Protein AF-A0A2M7N835-F1 (afdb_monomer)

Radius of gyration: 13.15 Å; Cα contacts (8 Å, |Δi|>4): 29; chains: 1; bounding box: 25×22×40 Å

pLDDT: mean 84.0, std 12.84, range [49.0, 95.88]

Foldseek 3Di:
DDPPDDCVVCVVVLVVCVVVQQWDDDPVDIDGDPVVVVVVVVVVVVVVVVVD

Sequence (52 aa):
ERTSLSLVSIQRELLVAEKRGLLHRDHQRIAPTPLGQRFLNDLLEVFLNEKR

Nearest PDB structures (foldseek):
  7oyk-assembly2_CCC  TM=8.141E-01  e=6.783E-01  Bacillus subtilis subsp. subtilis str. 168
  7oyk-assembly1_BBB  TM=8.074E-01  e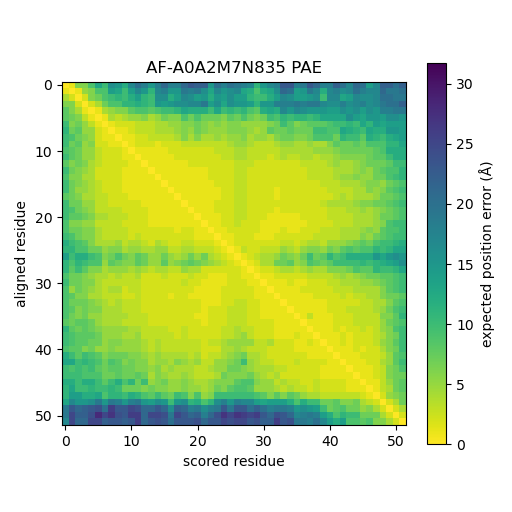=7.288E-01  Bacillus subtilis subsp. subtilis str. 168
  7oyk-assembly2_DDD  TM=8.355E-01  e=1.044E+00  Bacillus subtilis subsp. subtilis str. 168
  8r3g-assembly1_C  TM=7.169E-01  e=7.831E-01  Bacillus subtilis
  3hsr-assembly1_B  TM=7.938E-01  e=1.494E+00  Staphylococcus aureus subsp. aureus str. Newman

Structure (mmCIF, N/CA/C/O backbone):
data_AF-A0A2M7N835-F1
#
_entry.id   AF-A0A2M7N835-F1
#
loop_
_atom_site.group_PDB
_atom_site.id
_atom_site.type_symbol
_atom_site.label_atom_id
_atom_site.label_alt_id
_atom_site.label_comp_id
_atom_site.label_asym_id
_atom_site.label_entity_id
_atom_site.label_seq_id
_atom_site.pdbx_PDB_ins_code
_atom_site.Cartn_x
_atom_site.Cartn_y
_atom_site.Cartn_z
_atom_site.occupancy
_atom_site.B_iso_or_equiv
_atom_site.auth_seq_id
_atom_site.auth_comp_id
_atom_site.auth_asym_id
_atom_site.auth_atom_id
_atom_site.pdbx_PDB_model_num
ATOM 1 N N . GLU A 1 1 ? 11.258 7.945 4.705 1.00 49.00 1 GLU A N 1
ATOM 2 C CA . GLU A 1 1 ? 12.534 7.316 4.302 1.00 49.00 1 GLU A CA 1
ATOM 3 C C . GLU A 1 1 ? 12.459 6.884 2.843 1.00 49.00 1 GLU A C 1
ATOM 5 O O . GLU A 1 1 ? 11.380 6.519 2.392 1.00 49.00 1 GLU A O 1
ATOM 10 N N . ARG A 1 2 ? 13.562 6.954 2.090 1.00 53.28 2 ARG A N 1
ATOM 11 C CA . ARG A 1 2 ? 13.659 6.309 0.772 1.00 53.28 2 ARG A CA 1
ATOM 12 C C . ARG A 1 2 ? 14.277 4.942 1.017 1.00 53.28 2 ARG A C 1
ATOM 14 O O . ARG A 1 2 ? 15.412 4.883 1.478 1.00 53.28 2 ARG A O 1
ATOM 21 N N . THR A 1 3 ? 13.549 3.864 0.755 1.00 62.22 3 THR A N 1
ATOM 22 C CA . THR A 1 3 ? 14.147 2.530 0.798 1.00 62.22 3 THR A CA 1
ATOM 23 C C . THR A 1 3 ? 15.256 2.478 -0.254 1.00 62.22 3 THR A C 1
ATOM 25 O O . THR A 1 3 ? 15.027 2.754 -1.428 1.00 62.22 3 THR A O 1
ATOM 28 N N . SER A 1 4 ? 16.479 2.145 0.152 1.00 61.38 4 SER A N 1
ATOM 29 C CA . SER A 1 4 ? 17.621 1.902 -0.746 1.00 61.38 4 SER A CA 1
ATOM 30 C C . SER A 1 4 ? 17.519 0.550 -1.470 1.00 61.38 4 SER A C 1
ATOM 32 O O . SER A 1 4 ? 18.496 0.046 -2.018 1.00 61.38 4 SER A O 1
ATOM 34 N N . LEU A 1 5 ? 16.328 -0.054 -1.459 1.00 69.19 5 LEU A N 1
ATOM 35 C CA . LEU A 1 5 ? 16.050 -1.335 -2.079 1.00 69.19 5 LEU A CA 1
ATOM 36 C C . LEU A 1 5 ? 15.959 -1.160 -3.593 1.00 69.19 5 LEU A C 1
ATOM 38 O O . LEU A 1 5 ? 15.335 -0.225 -4.098 1.00 69.19 5 LEU A O 1
ATOM 42 N N . SER A 1 6 ? 16.560 -2.096 -4.322 1.00 78.25 6 SER A N 1
ATOM 43 C CA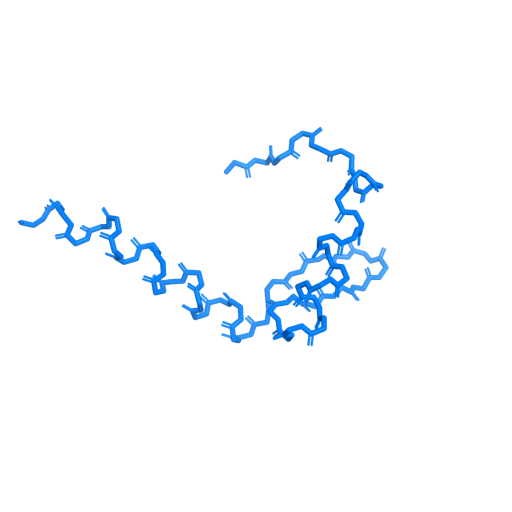 . SER A 1 6 ? 16.379 -2.174 -5.766 1.00 78.25 6 SER A CA 1
ATOM 44 C C . SER A 1 6 ? 14.902 -2.414 -6.083 1.00 78.25 6 SER A C 1
ATOM 46 O O . SER A 1 6 ? 14.267 -3.284 -5.490 1.00 78.25 6 SER A O 1
ATOM 48 N N . LEU A 1 7 ? 14.348 -1.700 -7.067 1.00 76.75 7 LEU A N 1
ATOM 49 C CA . LEU A 1 7 ? 12.973 -1.940 -7.529 1.00 76.75 7 LEU A CA 1
ATOM 50 C C . LEU A 1 7 ? 12.751 -3.397 -7.966 1.00 76.75 7 LEU A C 1
ATOM 52 O O . LEU A 1 7 ? 11.641 -3.912 -7.857 1.00 76.75 7 LEU A O 1
ATOM 56 N N . VAL A 1 8 ? 13.814 -4.066 -8.423 1.00 80.19 8 VAL A N 1
ATOM 57 C CA . VAL A 1 8 ? 13.791 -5.482 -8.808 1.00 80.19 8 VAL A CA 1
ATOM 58 C C . VAL A 1 8 ? 13.598 -6.381 -7.588 1.00 80.19 8 VAL A C 1
ATOM 60 O O . VAL A 1 8 ? 12.855 -7.357 -7.658 1.00 80.19 8 VAL A O 1
ATOM 63 N N . SER A 1 9 ? 14.221 -6.050 -6.452 1.00 84.75 9 SER A N 1
ATOM 64 C CA . SER A 1 9 ? 14.143 -6.890 -5.253 1.00 84.75 9 SER A CA 1
ATOM 65 C C . SER A 1 9 ? 12.777 -6.833 -4.576 1.00 84.75 9 SER A C 1
ATOM 67 O O . SER A 1 9 ? 12.436 -7.771 -3.871 1.00 84.75 9 SER A O 1
ATOM 69 N N . ILE A 1 10 ? 12.002 -5.767 -4.804 1.00 85.69 10 ILE A N 1
ATOM 70 C CA . ILE A 1 10 ? 10.661 -5.575 -4.224 1.00 85.69 10 ILE A CA 1
ATOM 71 C C . ILE A 1 10 ? 9.525 -5.813 -5.231 1.00 85.69 10 ILE A C 1
ATOM 73 O O . ILE A 1 10 ? 8.377 -5.418 -5.017 1.00 85.69 10 ILE A O 1
ATOM 77 N N . GLN A 1 11 ? 9.829 -6.397 -6.392 1.00 87.88 11 GLN A N 1
ATOM 78 C CA . GLN A 1 11 ? 8.866 -6.487 -7.486 1.00 87.88 11 GLN A CA 1
ATOM 79 C C . GLN A 1 11 ? 7.666 -7.380 -7.151 1.00 87.88 11 GLN A C 1
ATOM 81 O O . GLN A 1 11 ? 6.554 -7.108 -7.609 1.00 87.88 11 GLN A O 1
ATOM 86 N N . ARG A 1 12 ? 7.860 -8.423 -6.334 1.00 90.06 12 ARG A N 1
ATOM 87 C CA . ARG A 1 12 ? 6.765 -9.297 -5.886 1.00 90.06 12 ARG A CA 1
ATOM 88 C C . ARG A 1 12 ? 5.820 -8.550 -4.950 1.00 90.06 12 ARG A C 1
ATOM 90 O O . ARG A 1 12 ? 4.606 -8.647 -5.097 1.00 90.06 12 ARG A O 1
ATOM 97 N N . GLU A 1 13 ? 6.372 -7.774 -4.034 1.00 90.06 13 GLU A N 1
ATOM 98 C CA . GLU A 1 13 ? 5.670 -6.958 -3.053 1.00 90.06 13 GLU A CA 1
ATOM 99 C C . GLU A 1 13 ? 4.859 -5.866 -3.752 1.00 90.06 13 GLU A C 1
ATOM 101 O O . GLU A 1 13 ? 3.682 -5.682 -3.443 1.00 90.06 13 GLU A O 1
ATOM 106 N N . LEU A 1 14 ? 5.448 -5.214 -4.761 1.00 89.88 14 LEU A N 1
ATOM 107 C CA . LEU A 1 14 ? 4.755 -4.242 -5.608 1.00 89.88 14 LEU A CA 1
ATOM 108 C C . LEU A 1 14 ? 3.549 -4.867 -6.322 1.00 89.88 14 LEU A C 1
ATOM 110 O O . LEU A 1 14 ? 2.462 -4.298 -6.274 1.00 89.88 14 LEU A O 1
ATOM 114 N N . LEU A 1 15 ? 3.706 -6.057 -6.916 1.00 91.88 15 LEU A N 1
ATOM 115 C CA . LEU A 1 15 ? 2.601 -6.768 -7.573 1.00 91.88 15 LEU A CA 1
ATOM 116 C C . LEU A 1 15 ? 1.485 -7.148 -6.592 1.00 91.88 15 LEU A C 1
ATOM 118 O O . LEU A 1 15 ? 0.306 -7.075 -6.931 1.00 91.88 15 LEU A O 1
ATOM 122 N N . VAL A 1 16 ? 1.833 -7.571 -5.375 1.00 94.19 16 VAL A N 1
ATOM 123 C CA . VAL A 1 16 ? 0.841 -7.896 -4.340 1.00 94.19 16 VAL A CA 1
ATOM 124 C C . VAL A 1 16 ? 0.084 -6.644 -3.904 1.00 94.19 16 VAL A C 1
ATOM 126 O O . VAL A 1 16 ? -1.140 -6.683 -3.787 1.00 94.19 16 VAL A O 1
ATOM 129 N N . ALA A 1 17 ? 0.783 -5.534 -3.682 1.00 92.94 17 ALA A N 1
ATOM 130 C CA . ALA A 1 17 ? 0.173 -4.269 -3.288 1.00 92.94 17 ALA A CA 1
ATOM 131 C C . ALA A 1 17 ? -0.723 -3.679 -4.393 1.00 92.94 17 ALA A C 1
ATOM 133 O O . ALA A 1 17 ? -1.792 -3.145 -4.092 1.00 92.94 17 ALA A O 1
ATOM 134 N N . GLU A 1 18 ? -0.344 -3.840 -5.660 1.00 93.62 18 GLU A N 1
ATOM 135 C CA . GLU A 1 18 ? -1.164 -3.470 -6.817 1.00 93.62 18 GLU A CA 1
ATOM 136 C C . GLU A 1 18 ? -2.420 -4.345 -6.930 1.00 93.62 18 GLU A C 1
ATOM 138 O O . GLU A 1 18 ? -3.527 -3.820 -7.025 1.00 93.62 18 GLU A O 1
ATOM 143 N N . LYS A 1 19 ? -2.294 -5.675 -6.800 1.00 94.62 19 LYS A N 1
ATOM 144 C CA . LYS A 1 19 ? -3.452 -6.594 -6.776 1.00 94.62 19 LYS A CA 1
ATOM 145 C C . LYS A 1 19 ? -4.424 -6.308 -5.633 1.00 94.62 19 LYS A C 1
ATOM 147 O O . LYS A 1 19 ? -5.616 -6.556 -5.767 1.00 94.62 19 LYS A O 1
ATOM 152 N N . ARG A 1 20 ? -3.920 -5.803 -4.507 1.00 93.88 20 ARG A N 1
ATOM 153 C CA . ARG A 1 20 ? -4.735 -5.365 -3.364 1.00 93.88 20 ARG A CA 1
ATOM 154 C C . ARG A 1 20 ? -5.358 -3.980 -3.567 1.00 93.88 20 ARG A C 1
ATOM 156 O O . ARG A 1 20 ? -6.070 -3.511 -2.688 1.00 93.88 20 ARG A O 1
ATOM 163 N N . GLY A 1 21 ? -5.080 -3.314 -4.688 1.00 95.00 21 GLY A N 1
ATOM 164 C CA . GLY A 1 21 ? -5.576 -1.975 -4.991 1.00 95.00 21 GLY A CA 1
ATOM 165 C C . GLY A 1 21 ? -4.968 -0.883 -4.113 1.00 95.00 21 GLY A C 1
ATOM 166 O O . GLY A 1 21 ? -5.541 0.198 -4.026 1.00 95.00 21 GLY A O 1
ATOM 167 N N . LEU A 1 22 ? -3.839 -1.145 -3.446 1.00 94.62 22 LEU A N 1
ATOM 168 C CA . LEU A 1 22 ? -3.172 -0.196 -2.545 1.00 94.62 22 LEU A CA 1
ATOM 169 C C . LEU A 1 22 ? -2.172 0.694 -3.287 1.00 94.62 22 LEU A C 1
ATOM 171 O O . LEU A 1 22 ? -1.956 1.839 -2.899 1.00 94.62 22 LEU A O 1
ATOM 175 N N . LEU A 1 23 ? -1.576 0.182 -4.362 1.0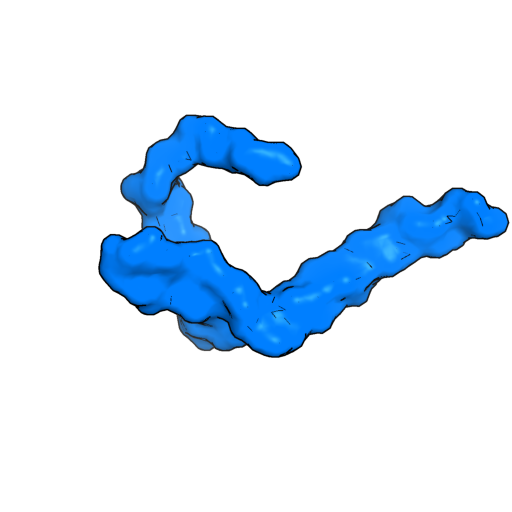0 94.44 23 LEU A N 1
ATOM 176 C CA . LEU A 1 23 ? -0.631 0.913 -5.199 1.00 94.44 23 LEU A CA 1
ATOM 177 C C . LEU A 1 23 ? -1.111 0.959 -6.647 1.00 94.44 23 LEU A C 1
ATOM 179 O O . LEU A 1 23 ? -1.664 -0.010 -7.160 1.00 94.44 23 LEU A O 1
ATOM 183 N N . HIS A 1 24 ? -0.841 2.082 -7.300 1.00 92.94 24 HIS A N 1
ATOM 184 C CA . HIS A 1 24 ? -0.836 2.214 -8.746 1.00 92.94 24 HIS A CA 1
ATOM 185 C C . HIS A 1 24 ? 0.613 2.311 -9.224 1.00 92.94 24 HIS A C 1
ATOM 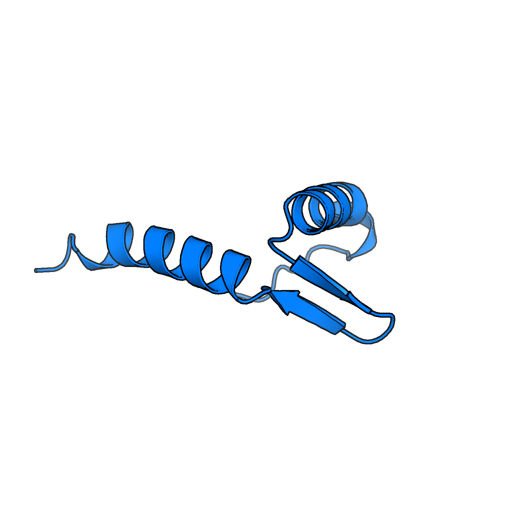187 O O . HIS A 1 24 ? 1.425 3.041 -8.642 1.00 92.94 24 HIS A O 1
ATOM 193 N N . ARG A 1 25 ? 0.937 1.570 -10.282 1.00 89.00 25 ARG A N 1
ATOM 194 C CA . ARG A 1 25 ? 2.252 1.581 -10.910 1.00 89.00 25 ARG A CA 1
ATOM 195 C C . ARG A 1 25 ? 2.103 1.843 -12.399 1.00 89.00 25 ARG A C 1
ATOM 197 O O . ARG A 1 25 ? 1.423 1.102 -13.098 1.00 89.00 25 ARG A O 1
ATOM 204 N N . ASP A 1 26 ? 2.815 2.853 -12.874 1.00 85.12 26 ASP A N 1
ATOM 205 C CA . ASP A 1 26 ? 3.047 3.093 -14.291 1.00 85.12 26 ASP A CA 1
ATOM 206 C C . ASP A 1 26 ? 4.555 2.980 -14.606 1.00 85.12 26 ASP A C 1
ATOM 208 O O . ASP A 1 26 ? 5.378 2.649 -13.743 1.00 85.12 26 ASP A O 1
ATOM 212 N N . HIS A 1 27 ? 4.937 3.194 -15.867 1.00 79.75 27 HIS A N 1
ATOM 213 C CA . HIS A 1 27 ? 6.336 3.087 -16.301 1.00 79.75 27 HIS A CA 1
ATOM 214 C C . HIS A 1 27 ? 7.259 4.164 -15.703 1.00 79.75 27 HIS A C 1
ATOM 216 O O . HIS A 1 27 ? 8.479 4.022 -15.762 1.00 79.75 27 HIS A O 1
ATOM 222 N N . GLN A 1 28 ? 6.703 5.238 -15.147 1.00 84.88 28 GLN A N 1
ATOM 223 C CA . GLN A 1 28 ? 7.430 6.393 -14.631 1.00 84.88 28 GLN A CA 1
ATOM 224 C C . GLN A 1 28 ? 7.355 6.511 -13.103 1.00 84.88 28 GLN A C 1
ATOM 226 O O . GLN A 1 28 ? 8.243 7.122 -12.502 1.00 84.88 28 GLN A O 1
ATOM 231 N N . ARG A 1 29 ? 6.305 5.985 -12.461 1.00 87.06 29 ARG A N 1
ATOM 232 C CA . ARG A 1 29 ? 5.970 6.240 -11.057 1.00 87.06 29 ARG A CA 1
ATOM 233 C C . ARG A 1 29 ? 5.252 5.067 -10.395 1.00 87.06 29 ARG A C 1
ATOM 235 O O . ARG A 1 29 ? 4.515 4.299 -11.005 1.00 87.06 29 ARG A O 1
ATOM 242 N N . ILE A 1 30 ? 5.458 4.983 -9.085 1.00 90.31 30 ILE A N 1
ATOM 243 C CA . ILE A 1 30 ? 4.709 4.121 -8.173 1.00 90.31 30 ILE A CA 1
ATOM 244 C C . ILE A 1 30 ? 4.114 5.048 -7.121 1.00 90.31 30 ILE A C 1
ATOM 246 O O . ILE A 1 30 ? 4.848 5.823 -6.505 1.00 90.31 30 ILE A O 1
ATOM 250 N N . ALA A 1 31 ? 2.802 4.988 -6.929 1.00 92.25 31 ALA A N 1
ATOM 251 C CA . ALA A 1 31 ? 2.092 5.852 -5.997 1.00 92.25 31 ALA A CA 1
ATOM 252 C C . ALA A 1 31 ? 0.966 5.091 -5.284 1.00 92.25 31 ALA A C 1
ATOM 254 O O . ALA A 1 31 ? 0.401 4.155 -5.855 1.00 92.25 31 ALA A O 1
ATOM 255 N N . PRO A 1 32 ? 0.615 5.471 -4.044 1.00 94.44 32 PRO A N 1
ATOM 256 C CA . PRO A 1 32 ? -0.558 4.927 -3.380 1.00 94.44 32 PRO A CA 1
ATOM 257 C C . PRO A 1 32 ? -1.841 5.339 -4.102 1.00 94.44 32 PRO A C 1
ATOM 259 O O . PRO A 1 32 ? -1.977 6.461 -4.589 1.00 94.44 32 PRO A O 1
ATOM 262 N N . THR A 1 33 ? -2.804 4.424 -4.151 1.00 95.88 33 THR A N 1
ATOM 263 C CA . THR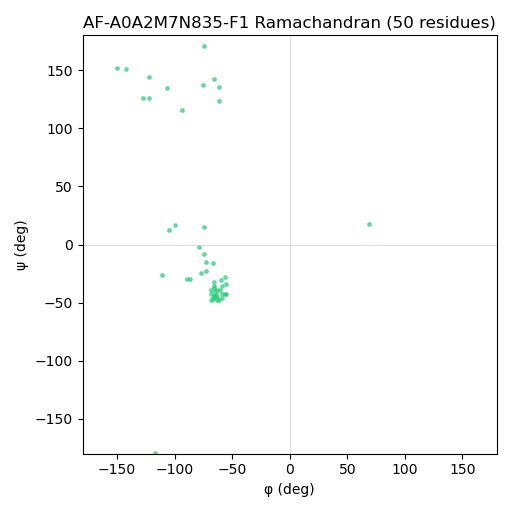 A 1 33 ? -4.184 4.755 -4.527 1.00 95.88 33 THR A CA 1
ATOM 264 C C . THR A 1 33 ? -4.871 5.496 -3.373 1.00 95.88 33 THR A C 1
ATOM 266 O O . THR A 1 33 ? -4.355 5.495 -2.253 1.00 95.88 33 THR A O 1
ATOM 269 N N . PRO A 1 34 ? -6.079 6.060 -3.562 1.00 95.69 34 PRO A N 1
ATOM 270 C CA . PRO A 1 34 ? -6.850 6.603 -2.443 1.00 95.69 34 PRO A CA 1
ATOM 271 C C . PRO A 1 34 ? -7.093 5.586 -1.315 1.00 95.69 34 PRO A C 1
ATOM 273 O O . PRO A 1 34 ? -7.102 5.965 -0.147 1.00 95.69 34 PRO A O 1
ATOM 276 N N . LEU A 1 35 ? -7.251 4.297 -1.646 1.00 94.81 35 LEU A N 1
ATOM 277 C CA . LEU A 1 35 ? -7.360 3.219 -0.658 1.00 94.81 35 LEU A CA 1
ATOM 278 C C . LEU A 1 35 ? -6.031 3.002 0.074 1.00 94.81 35 LEU A C 1
ATOM 280 O O . LEU A 1 35 ? -6.011 2.952 1.299 1.00 94.81 35 LEU A O 1
ATOM 284 N N . GLY A 1 36 ? -4.923 2.912 -0.666 1.00 94.31 36 GLY A N 1
ATOM 285 C CA . GLY A 1 36 ? -3.592 2.761 -0.080 1.00 94.31 36 GLY A CA 1
ATOM 286 C C . GLY A 1 36 ? -3.207 3.933 0.819 1.00 94.31 36 GLY A C 1
ATOM 287 O O . GLY A 1 36 ? -2.647 3.727 1.888 1.00 94.31 36 GLY A O 1
ATOM 288 N N . GLN A 1 37 ? -3.563 5.157 0.427 1.00 93.56 37 GLN A N 1
ATOM 289 C CA . GLN A 1 37 ? -3.344 6.362 1.223 1.00 93.56 37 GLN A CA 1
ATOM 290 C C . GLN A 1 37 ? -4.126 6.310 2.541 1.00 93.56 3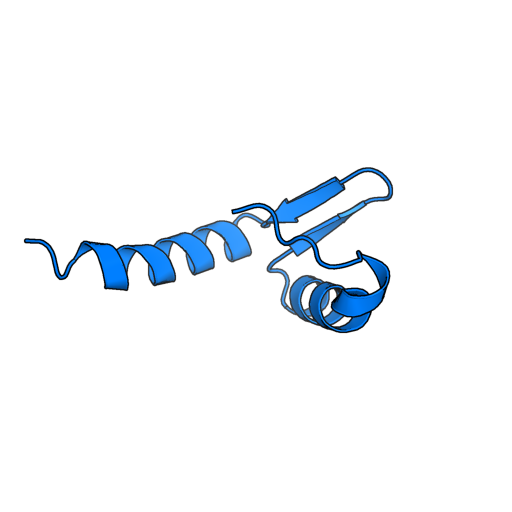7 GLN A C 1
ATOM 292 O O . GLN A 1 37 ? -3.552 6.599 3.585 1.00 93.56 37 GLN A O 1
ATOM 297 N N . ARG A 1 38 ? -5.408 5.913 2.508 1.00 93.12 38 ARG A N 1
ATOM 298 C CA . ARG A 1 38 ? -6.216 5.741 3.729 1.00 93.12 38 ARG A CA 1
ATOM 299 C C . ARG A 1 38 ? -5.623 4.677 4.638 1.00 93.12 38 ARG A C 1
ATOM 301 O O . ARG A 1 38 ? -5.385 4.965 5.796 1.00 93.12 38 ARG A O 1
ATOM 308 N N . PHE A 1 39 ? -5.272 3.517 4.089 1.00 90.81 39 PHE A N 1
ATOM 309 C CA . PHE A 1 39 ? -4.623 2.454 4.853 1.00 90.81 39 PHE A CA 1
ATOM 310 C C . PHE A 1 39 ? -3.330 2.926 5.542 1.00 90.81 39 PHE A C 1
ATOM 312 O O . PHE A 1 39 ? -3.085 2.602 6.701 1.00 90.81 39 PHE A O 1
ATOM 319 N N . LEU A 1 40 ? -2.500 3.708 4.843 1.00 89.62 40 LEU A N 1
ATOM 320 C CA . LEU A 1 40 ? -1.293 4.296 5.429 1.00 89.62 40 LEU A CA 1
ATOM 321 C C . LEU A 1 40 ? -1.622 5.301 6.534 1.00 89.62 40 LEU A C 1
ATOM 323 O O . LEU A 1 40 ? -0.940 5.307 7.554 1.00 89.62 40 LEU A 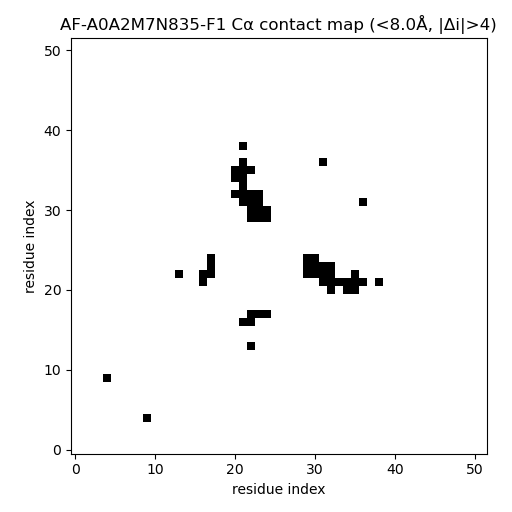O 1
ATOM 327 N N . ASN A 1 41 ? -2.645 6.133 6.347 1.00 90.19 41 ASN A N 1
ATOM 328 C CA . ASN A 1 41 ? -3.084 7.078 7.369 1.00 90.19 41 ASN A CA 1
ATOM 329 C C . ASN A 1 41 ? -3.592 6.344 8.612 1.00 90.19 41 ASN A C 1
ATOM 331 O O . ASN A 1 41 ? -3.123 6.646 9.703 1.00 90.19 41 ASN A O 1
ATOM 335 N N . ASP A 1 42 ? -4.448 5.335 8.436 1.00 88.94 42 ASP A N 1
ATOM 336 C CA . ASP A 1 42 ? -4.970 4.506 9.526 1.00 88.94 42 ASP A CA 1
ATOM 337 C C . ASP A 1 42 ? -3.817 3.881 10.326 1.00 88.94 42 ASP A C 1
ATOM 339 O O . ASP A 1 42 ? -3.815 3.893 11.555 1.00 88.94 42 ASP A O 1
ATOM 343 N N . LEU A 1 43 ? -2.785 3.384 9.633 1.00 88.25 43 LEU A N 1
ATOM 344 C CA . LEU A 1 43 ? -1.594 2.829 10.271 1.00 88.25 43 LEU A CA 1
ATOM 345 C C . LEU A 1 43 ? -0.793 3.895 11.033 1.00 88.25 43 LEU A C 1
ATOM 347 O O . LEU A 1 43 ? -0.365 3.647 12.156 1.00 88.25 43 LEU A O 1
ATOM 351 N N . LEU A 1 44 ? -0.566 5.067 10.436 1.00 87.38 44 LEU A N 1
ATOM 352 C CA . LEU A 1 44 ? 0.195 6.155 11.060 1.00 87.38 44 LEU A CA 1
ATOM 353 C C . LEU A 1 44 ? -0.523 6.733 12.283 1.00 87.38 44 LEU A C 1
ATOM 355 O O . LEU A 1 44 ? 0.134 7.049 13.274 1.00 87.38 44 LEU A O 1
AT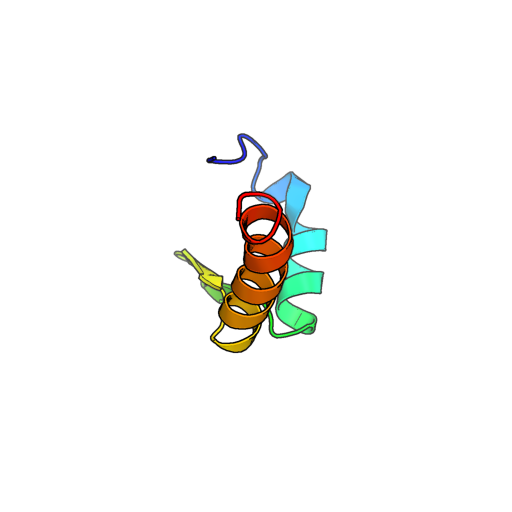OM 359 N N . GLU A 1 45 ? -1.849 6.844 12.240 1.00 87.81 45 GLU A N 1
ATOM 360 C CA . GLU A 1 45 ? -2.662 7.333 13.356 1.00 87.81 45 GLU A CA 1
ATOM 361 C C . GLU A 1 45 ? -2.480 6.484 14.618 1.00 87.81 45 GLU A C 1
ATOM 363 O O . GLU A 1 45 ? -2.407 7.044 15.711 1.00 87.81 45 GLU A O 1
ATOM 368 N N . VAL A 1 46 ? -2.297 5.165 14.487 1.00 86.00 46 VAL A N 1
ATOM 369 C CA . VAL A 1 46 ? -1.990 4.275 15.624 1.00 86.00 46 VAL A CA 1
ATOM 370 C C . VAL A 1 46 ? -0.706 4.703 16.342 1.00 86.00 46 VAL A C 1
ATOM 372 O O . VAL A 1 46 ? -0.675 4.750 17.567 1.00 86.00 46 VAL A O 1
ATOM 375 N N . PHE A 1 47 ? 0.339 5.073 15.600 1.00 81.12 47 PHE A N 1
ATOM 376 C CA . PHE A 1 47 ? 1.612 5.510 16.187 1.00 81.12 47 PHE A CA 1
ATOM 377 C C . PHE A 1 47 ? 1.571 6.947 16.724 1.00 81.12 47 PHE A C 1
ATOM 379 O O . PHE A 1 47 ? 2.369 7.307 17.590 1.00 81.12 47 PHE A O 1
ATOM 386 N N . LEU A 1 48 ? 0.676 7.790 16.203 1.00 79.50 48 LEU A N 1
ATOM 387 C CA . LEU A 1 48 ? 0.543 9.189 16.618 1.00 79.50 48 LEU A CA 1
ATOM 388 C C . LEU A 1 48 ? -0.386 9.361 17.827 1.00 79.50 48 LEU A C 1
ATOM 390 O O . LEU A 1 48 ? -0.171 10.273 18.627 1.00 79.50 48 LEU A O 1
ATOM 394 N N . ASN A 1 49 ? -1.375 8.481 17.994 1.00 66.75 49 ASN A N 1
ATOM 395 C CA . ASN A 1 49 ? -2.322 8.528 19.109 1.00 66.75 49 ASN A CA 1
ATOM 396 C C . ASN A 1 49 ? -1.720 8.107 20.459 1.00 66.75 49 ASN A C 1
ATOM 398 O O . ASN A 1 49 ? -2.290 8.450 21.487 1.00 66.75 49 ASN A O 1
ATOM 402 N N . GLU A 1 50 ? -0.553 7.459 20.487 1.00 57.94 50 GLU A N 1
ATOM 403 C CA . GLU A 1 50 ? 0.184 7.200 21.738 1.00 57.94 50 GLU A CA 1
ATOM 404 C C . GLU A 1 50 ? 0.888 8.444 22.313 1.00 57.94 50 GLU A C 1
ATOM 406 O O . GLU A 1 50 ? 1.410 8.401 23.424 1.00 57.94 50 GLU A O 1
ATOM 411 N N . LYS A 1 51 ? 0.924 9.569 21.584 1.00 54.62 51 LYS A N 1
ATOM 412 C CA . LYS A 1 51 ? 1.557 10.820 22.045 1.00 54.62 51 LYS A CA 1
ATOM 413 C C . LYS A 1 51 ? 0.581 11.869 22.595 1.00 54.62 51 LYS A C 1
ATOM 415 O O . LYS A 1 51 ? 0.964 13.038 22.676 1.00 54.62 51 LYS A O 1
ATOM 420 N N . ARG A 1 52 ? -0.654 11.500 22.938 1.00 52.38 52 ARG A N 1
ATOM 421 C CA . ARG A 1 52 ? -1.615 12.408 23.587 1.00 52.38 52 ARG A CA 1
ATOM 422 C C . ARG A 1 52 ? -1.779 12.124 25.068 1.00 52.38 52 ARG A C 1
ATOM 424 O O . ARG A 1 52 ? -1.852 10.934 25.429 1.00 52.38 52 ARG A O 1
#

Mean predicted aligned error: 6.21 Å

Solvent-accessible surface area (backbone atoms only — not comparable to full-atom values): 3204 Å² tota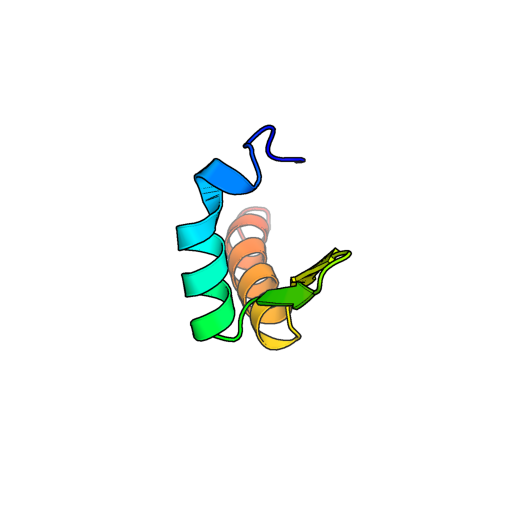l; per-residue (Å²): 136,82,77,90,65,54,72,78,81,44,44,68,59,51,52,52,36,35,77,68,51,27,35,46,76,60,101,87,50,76,44,66,29,78,60,26,47,48,54,50,48,60,57,50,47,61,70,55,61,75,76,112

Secondary structure (DSSP, 8-state):
------TTTTHHHHHHHHHTTSEEE-SS-EEE-HHHHHHHHHHHHHHHGGG-